Protein AF-A0A7V1H9Y8-F1 (afdb_monomer_lite)

Structure (mmCIF, N/CA/C/O backbone):
data_AF-A0A7V1H9Y8-F1
#
_entry.id   AF-A0A7V1H9Y8-F1
#
loop_
_atom_site.group_PDB
_atom_site.id
_atom_site.type_symbol
_atom_site.label_atom_id
_atom_site.label_alt_id
_atom_site.label_comp_id
_atom_site.label_asym_id
_atom_site.label_entity_id
_atom_site.label_seq_id
_atom_site.pdbx_PDB_ins_code
_atom_site.Cartn_x
_atom_site.Cartn_y
_atom_site.Cartn_z
_atom_site.occupancy
_atom_site.B_iso_or_equiv
_atom_site.auth_seq_id
_atom_site.auth_comp_id
_atom_site.auth_asym_id
_atom_site.auth_atom_id
_atom_site.pdbx_PDB_model_num
ATOM 1 N N . MET A 1 1 ? -4.106 13.441 -26.135 1.00 68.31 1 MET A N 1
ATOM 2 C CA . MET A 1 1 ? -3.581 12.725 -27.304 1.00 68.31 1 MET A CA 1
ATOM 3 C C . MET A 1 1 ? -4.734 12.092 -28.029 1.00 68.31 1 MET A C 1
ATOM 5 O O . MET A 1 1 ? -5.561 11.465 -27.369 1.00 68.31 1 MET A O 1
ATOM 9 N N . ASP A 1 2 ? -4.810 12.284 -29.335 1.00 92.94 2 ASP A N 1
ATOM 10 C CA . ASP A 1 2 ? -5.783 11.560 -30.146 1.00 92.94 2 ASP A CA 1
ATOM 11 C C . ASP A 1 2 ? -5.311 10.119 -30.440 1.00 92.94 2 ASP A C 1
ATOM 13 O O . ASP A 1 2 ? -4.209 9.697 -30.072 1.00 92.94 2 ASP A O 1
ATOM 17 N N . ILE A 1 3 ? -6.190 9.327 -31.056 1.00 93.62 3 ILE A N 1
ATOM 18 C CA . ILE A 1 3 ? -5.926 7.918 -31.383 1.00 93.62 3 ILE A CA 1
ATOM 19 C C . ILE A 1 3 ? -4.748 7.775 -32.356 1.00 93.62 3 ILE A C 1
ATOM 21 O O . ILE A 1 3 ? -4.016 6.786 -32.293 1.00 93.62 3 ILE A O 1
ATOM 25 N N . GLU A 1 4 ? -4.559 8.735 -33.254 1.00 94.00 4 GLU A N 1
ATOM 26 C CA . GLU A 1 4 ? -3.510 8.686 -34.264 1.00 94.00 4 GLU A CA 1
ATOM 27 C C . GLU A 1 4 ? -2.140 8.970 -33.639 1.00 94.00 4 GLU A C 1
ATOM 29 O O . GLU A 1 4 ? -1.183 8.228 -33.866 1.00 94.00 4 GLU A O 1
ATOM 34 N N . GLU A 1 5 ? -2.063 9.939 -32.727 1.00 94.38 5 GLU A N 1
ATOM 35 C CA . GLU A 1 5 ? -0.869 10.194 -31.919 1.00 94.38 5 GLU A CA 1
ATOM 36 C C . GLU A 1 5 ? -0.465 8.968 -31.084 1.00 94.38 5 GLU A C 1
ATOM 38 O O . GLU A 1 5 ? 0.722 8.637 -30.993 1.00 94.38 5 GLU A O 1
ATOM 43 N N . LEU A 1 6 ? -1.438 8.249 -30.508 1.00 94.69 6 LEU A N 1
ATOM 44 C CA . LEU A 1 6 ? -1.183 7.005 -29.771 1.00 94.69 6 LEU A CA 1
ATOM 45 C C . LEU A 1 6 ? -0.623 5.900 -30.676 1.00 94.69 6 LEU A C 1
ATOM 47 O O . LEU A 1 6 ? 0.299 5.185 -30.268 1.00 94.69 6 LEU A O 1
ATOM 51 N N . LYS A 1 7 ? -1.135 5.760 -31.905 1.00 95.50 7 LYS A N 1
ATOM 52 C CA . LYS A 1 7 ? -0.623 4.779 -32.876 1.00 95.50 7 LYS A CA 1
ATOM 53 C C . LYS A 1 7 ? 0.808 5.099 -33.289 1.00 95.50 7 LYS A C 1
ATOM 55 O O . LYS A 1 7 ? 1.655 4.209 -33.255 1.00 95.50 7 LYS A O 1
ATOM 60 N N . VAL A 1 8 ? 1.104 6.362 -33.593 1.00 95.81 8 VAL A N 1
ATOM 61 C CA . VAL A 1 8 ? 2.461 6.806 -33.944 1.00 95.81 8 VAL A CA 1
ATOM 62 C C . VAL A 1 8 ? 3.434 6.553 -32.790 1.00 95.81 8 VAL A C 1
ATOM 64 O O . VAL A 1 8 ? 4.514 6.002 -33.001 1.00 95.81 8 VAL A O 1
ATOM 67 N N . ALA A 1 9 ? 3.062 6.904 -31.556 1.00 94.44 9 ALA A N 1
ATOM 68 C CA . ALA A 1 9 ? 3.879 6.623 -30.375 1.00 94.44 9 ALA A CA 1
ATOM 69 C C . ALA A 1 9 ? 4.119 5.114 -30.181 1.00 94.44 9 ALA A C 1
ATOM 71 O O . ALA A 1 9 ? 5.249 4.693 -29.926 1.00 94.44 9 ALA A O 1
ATOM 72 N N . THR A 1 10 ? 3.078 4.300 -30.367 1.00 95.31 10 THR A N 1
ATOM 73 C CA . THR A 1 10 ? 3.165 2.835 -30.288 1.00 95.31 10 THR A CA 1
ATOM 74 C C . THR A 1 10 ? 4.141 2.273 -31.320 1.00 95.31 10 THR A C 1
ATOM 76 O O . THR A 1 10 ? 5.026 1.491 -30.968 1.00 95.31 10 THR A O 1
ATOM 79 N N . GLU A 1 11 ? 4.036 2.697 -32.581 1.00 96.25 11 GLU A N 1
ATOM 80 C CA . GLU A 1 11 ? 4.933 2.239 -33.646 1.00 96.25 11 GLU A CA 1
ATOM 81 C C . GLU A 1 11 ? 6.383 2.683 -33.420 1.00 96.25 11 GLU A C 1
ATOM 83 O O . GLU A 1 11 ? 7.313 1.917 -33.680 1.00 96.25 11 GLU A O 1
ATOM 88 N N . ARG A 1 12 ? 6.608 3.872 -32.846 1.00 94.94 12 ARG A N 1
ATOM 89 C CA . ARG A 1 12 ? 7.954 4.323 -32.450 1.00 94.94 12 ARG A CA 1
ATOM 90 C C . ARG A 1 12 ? 8.569 3.454 -31.352 1.00 94.94 12 ARG A C 1
ATOM 92 O O . ARG A 1 12 ? 9.771 3.209 -31.398 1.00 94.94 12 ARG A O 1
ATOM 99 N N . LEU A 1 13 ? 7.777 2.998 -30.378 1.00 92.62 13 LEU A N 1
ATOM 100 C CA . LEU A 1 13 ? 8.252 2.119 -29.304 1.00 92.62 13 LEU A CA 1
ATOM 101 C C . LEU A 1 13 ? 8.563 0.710 -29.815 1.00 92.62 13 LEU A C 1
ATOM 103 O O . LEU A 1 13 ? 9.616 0.168 -29.486 1.00 92.62 13 LEU A O 1
ATOM 107 N N . LYS A 1 14 ? 7.689 0.137 -30.653 1.00 94.00 14 LYS A N 1
ATOM 108 C CA . LYS A 1 14 ? 7.917 -1.183 -31.269 1.00 94.00 14 LYS A CA 1
ATOM 109 C C . LYS A 1 14 ? 9.191 -1.212 -32.108 1.00 94.00 14 LYS A C 1
ATOM 111 O O . LYS A 1 14 ? 9.954 -2.169 -32.032 1.00 94.00 14 LYS A O 1
ATOM 116 N N . ASN A 1 15 ? 9.427 -0.148 -32.874 1.00 95.06 15 ASN A N 1
ATOM 117 C CA . ASN A 1 15 ? 10.579 -0.027 -33.766 1.00 95.06 15 ASN A CA 1
ATOM 118 C C . ASN A 1 15 ? 11.771 0.688 -33.109 1.00 95.06 15 ASN A C 1
ATOM 120 O O . ASN A 1 15 ? 12.664 1.165 -33.812 1.00 95.06 15 ASN A O 1
ATOM 124 N N . PHE A 1 16 ? 11.800 0.805 -31.775 1.00 92.44 16 PHE A N 1
ATOM 125 C CA . PHE A 1 16 ? 12.867 1.523 -31.088 1.00 92.44 16 PHE A CA 1
ATOM 126 C C . PHE A 1 16 ? 14.212 0.797 -31.278 1.00 92.44 16 PHE A C 1
ATOM 128 O O . PHE A 1 16 ? 14.384 -0.327 -30.794 1.00 92.44 16 PHE A O 1
ATOM 135 N N . PRO A 1 17 ? 15.202 1.411 -31.957 1.00 92.12 17 PRO A N 1
ATOM 136 C CA . PRO A 1 17 ? 16.458 0.735 -32.239 1.00 92.12 17 PRO A CA 1
ATOM 137 C C . PRO A 1 17 ? 17.256 0.549 -30.946 1.00 92.12 17 PRO A C 1
ATOM 139 O O . PRO A 1 17 ? 17.516 1.502 -30.204 1.00 92.12 17 PRO A O 1
ATOM 142 N N . ARG A 1 18 ? 17.703 -0.681 -30.680 1.00 92.00 18 ARG A N 1
ATOM 143 C CA . ARG A 1 18 ? 18.553 -0.986 -29.523 1.00 92.00 18 ARG A CA 1
ATOM 144 C C . ARG A 1 18 ? 19.908 -0.281 -29.661 1.00 92.00 18 ARG A C 1
ATOM 146 O O . ARG A 1 18 ? 20.725 -0.656 -30.492 1.00 92.00 18 ARG A O 1
ATOM 153 N N . LYS A 1 19 ? 20.175 0.706 -28.797 1.00 93.25 19 LYS A N 1
ATOM 154 C CA . LYS A 1 19 ? 21.441 1.475 -28.784 1.00 93.25 19 LYS A CA 1
ATOM 155 C C . LYS A 1 19 ? 22.490 0.971 -27.787 1.00 93.25 19 LYS A C 1
ATOM 157 O O . LYS A 1 19 ? 23.630 1.426 -27.822 1.00 93.25 19 LYS A O 1
ATOM 162 N N . LYS A 1 20 ? 22.114 0.096 -26.849 1.00 94.69 20 LYS A N 1
ATOM 163 C CA . LYS A 1 20 ? 22.971 -0.371 -25.745 1.00 94.69 20 LYS A CA 1
ATOM 164 C C . LYS A 1 20 ? 22.897 -1.892 -25.598 1.00 94.69 20 LYS A C 1
ATOM 166 O O . LYS A 1 20 ? 21.882 -2.514 -25.918 1.00 94.69 20 LYS A O 1
ATOM 171 N N . LYS A 1 21 ? 23.977 -2.500 -25.093 1.00 95.31 21 LYS A N 1
ATOM 172 C CA . LYS A 1 21 ? 24.051 -3.952 -24.856 1.00 95.31 21 LYS A CA 1
AT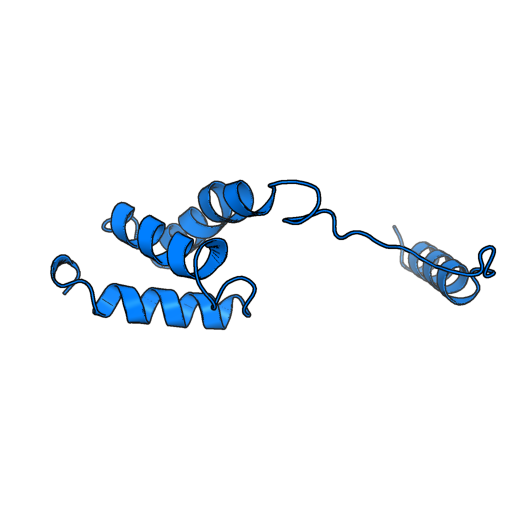OM 173 C C . LYS A 1 21 ? 23.157 -4.398 -23.696 1.00 95.31 21 LYS A C 1
ATOM 175 O O . LYS A 1 21 ? 22.656 -5.512 -23.736 1.00 95.31 21 LYS A O 1
ATOM 180 N N . PHE A 1 22 ? 22.893 -3.538 -22.721 1.00 94.00 22 PHE A N 1
ATOM 181 C CA . PHE A 1 22 ? 22.048 -3.862 -21.574 1.00 94.00 22 PHE A CA 1
ATOM 182 C C . PHE A 1 22 ? 21.091 -2.711 -21.272 1.00 94.00 22 PHE A C 1
ATOM 184 O O . PHE A 1 22 ? 21.402 -1.553 -21.559 1.00 94.00 22 PHE A O 1
ATOM 191 N N . LEU A 1 23 ? 19.941 -3.056 -20.697 1.00 90.56 23 LEU A N 1
ATOM 192 C CA . LEU A 1 23 ? 19.023 -2.130 -20.049 1.00 90.56 23 LEU A CA 1
ATOM 193 C C . LEU A 1 23 ? 19.075 -2.434 -18.554 1.00 90.56 23 LEU A C 1
ATOM 195 O O . LEU A 1 23 ? 18.827 -3.568 -18.155 1.00 90.56 23 LEU A O 1
ATOM 199 N N . VAL A 1 24 ? 19.402 -1.425 -17.754 1.00 91.44 24 VAL A N 1
ATOM 200 C CA . VAL A 1 24 ? 19.256 -1.475 -16.300 1.00 91.44 24 VAL A CA 1
ATOM 201 C C . VAL A 1 24 ? 18.126 -0.518 -15.963 1.00 91.44 24 VAL A C 1
ATOM 203 O O . VAL A 1 24 ? 18.238 0.678 -16.224 1.00 91.44 24 VAL A O 1
ATOM 206 N N . ALA A 1 25 ? 17.025 -1.058 -15.454 1.00 89.88 25 ALA A N 1
ATOM 207 C CA . ALA A 1 25 ? 15.887 -0.284 -14.988 1.0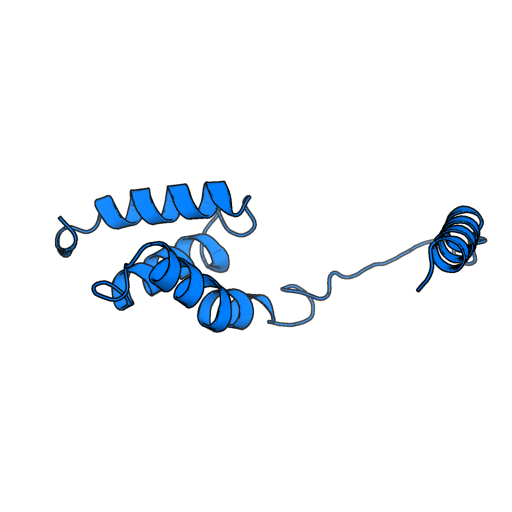0 89.88 25 ALA A CA 1
ATOM 208 C C . ALA A 1 25 ? 15.783 -0.456 -13.475 1.00 89.88 25 ALA A C 1
ATOM 210 O O . ALA A 1 25 ? 15.906 -1.572 -12.970 1.00 89.88 25 ALA A O 1
ATOM 211 N N . ILE A 1 26 ? 15.582 0.654 -12.774 1.00 88.94 26 ILE A N 1
ATOM 212 C CA . ILE A 1 26 ? 15.326 0.669 -11.338 1.00 88.94 26 ILE A CA 1
ATOM 213 C C . ILE A 1 26 ? 13.896 1.157 -11.176 1.00 88.94 26 ILE A C 1
ATOM 215 O O . ILE A 1 26 ? 13.535 2.191 -11.744 1.00 88.94 26 ILE A O 1
ATOM 219 N N . ASP A 1 27 ? 13.086 0.393 -10.453 1.00 87.06 27 ASP A N 1
ATOM 220 C CA . ASP A 1 27 ? 11.730 0.814 -10.135 1.00 87.06 27 ASP A CA 1
ATOM 221 C C . ASP A 1 27 ? 11.781 2.056 -9.242 1.00 87.06 27 ASP A C 1
ATOM 223 O O . ASP A 1 27 ? 12.556 2.117 -8.288 1.00 87.06 27 ASP A O 1
ATOM 227 N N . SER A 1 28 ? 11.008 3.084 -9.572 1.00 85.31 28 SER A N 1
ATOM 228 C CA . SER A 1 28 ? 11.064 4.339 -8.830 1.00 85.31 28 SER A CA 1
ATOM 229 C C . SER A 1 28 ? 10.265 4.261 -7.530 1.00 85.31 28 SER A C 1
ATOM 231 O O . SER A 1 28 ? 10.755 4.687 -6.484 1.00 85.31 28 SER A O 1
ATOM 233 N N . ASP A 1 29 ? 9.053 3.709 -7.580 1.00 81.25 29 ASP A N 1
ATOM 234 C CA . ASP A 1 29 ? 8.099 3.708 -6.471 1.00 81.25 29 ASP A CA 1
ATOM 235 C C . ASP A 1 29 ? 8.405 2.591 -5.469 1.00 81.25 29 ASP A C 1
ATOM 237 O O . ASP A 1 29 ? 8.391 1.411 -5.802 1.00 81.25 29 ASP A O 1
ATOM 241 N N . GLY A 1 30 ? 8.707 2.950 -4.223 1.00 74.00 30 GLY A N 1
ATOM 242 C CA . GLY A 1 30 ? 8.990 1.981 -3.165 1.00 74.00 30 GLY A CA 1
ATOM 243 C C . GLY A 1 30 ? 10.361 1.303 -3.259 1.00 74.00 30 GLY A C 1
ATOM 244 O O . GLY A 1 30 ? 10.659 0.472 -2.400 1.00 74.00 30 GLY A O 1
ATOM 245 N N . CYS A 1 31 ? 11.189 1.660 -4.249 1.00 81.00 31 CYS A N 1
ATOM 246 C CA . CYS A 1 31 ? 12.582 1.221 -4.367 1.00 81.00 31 CYS A CA 1
ATOM 247 C C . CYS A 1 31 ? 13.560 2.408 -4.391 1.00 81.00 31 CYS A C 1
ATOM 249 O O . CYS A 1 31 ? 14.435 2.468 -3.529 1.00 81.00 31 CYS A O 1
ATOM 251 N N . VAL A 1 32 ? 13.399 3.379 -5.302 1.00 88.00 32 VAL A N 1
ATOM 252 C CA . VAL A 1 32 ? 14.230 4.605 -5.308 1.00 88.00 32 VAL A CA 1
ATOM 253 C C . VAL A 1 32 ? 13.668 5.681 -4.377 1.00 88.00 32 VAL A C 1
ATOM 255 O O . VAL A 1 32 ? 14.433 6.363 -3.699 1.00 88.00 32 VAL A O 1
ATOM 258 N N . PHE A 1 33 ? 12.343 5.831 -4.324 1.00 88.62 33 PHE A N 1
ATOM 259 C CA . PHE A 1 33 ? 11.661 6.806 -3.471 1.00 88.62 33 PHE A CA 1
ATOM 260 C C . PHE A 1 33 ? 10.700 6.111 -2.507 1.00 88.62 33 PHE A C 1
ATOM 262 O O . PHE A 1 33 ? 10.019 5.153 -2.882 1.00 88.62 33 PHE A O 1
ATOM 269 N N . ASP A 1 34 ? 10.569 6.637 -1.286 1.00 86.44 34 ASP A N 1
ATOM 270 C CA . ASP A 1 34 ? 9.512 6.213 -0.359 1.00 86.44 34 ASP A CA 1
ATOM 271 C C . ASP A 1 34 ? 8.171 6.875 -0.709 1.00 86.44 34 ASP A C 1
ATOM 273 O O . ASP A 1 34 ? 7.648 7.735 -0.002 1.00 86.44 34 ASP A O 1
ATOM 277 N N . SER A 1 35 ? 7.618 6.496 -1.857 1.00 90.19 35 SER A N 1
ATOM 278 C CA . SER A 1 35 ? 6.271 6.892 -2.271 1.00 90.19 35 SER A CA 1
ATOM 279 C C . SER A 1 35 ? 5.198 5.891 -1.843 1.00 90.19 35 SER A C 1
ATOM 281 O O . SER A 1 35 ? 4.009 6.209 -1.915 1.00 90.19 35 SER A O 1
ATOM 283 N N . MET A 1 36 ? 5.585 4.717 -1.333 1.00 91.50 36 MET A N 1
ATOM 284 C CA . MET A 1 36 ? 4.637 3.693 -0.896 1.00 91.50 36 MET A CA 1
ATOM 285 C C . MET A 1 36 ? 3.988 4.026 0.445 1.00 91.50 36 MET A C 1
ATOM 287 O O . MET A 1 36 ? 2.768 3.888 0.557 1.00 91.50 36 MET A O 1
ATOM 291 N N . ASN A 1 37 ? 4.751 4.521 1.424 1.00 92.75 37 ASN A N 1
ATOM 292 C CA . ASN A 1 37 ? 4.203 4.944 2.713 1.00 92.75 37 ASN A CA 1
ATOM 293 C C . ASN A 1 37 ? 3.124 6.033 2.567 1.00 92.75 37 ASN A C 1
ATOM 295 O O . ASN A 1 37 ? 1.987 5.795 2.986 1.00 92.75 37 ASN A O 1
ATOM 299 N N . PRO A 1 38 ? 3.391 7.191 1.925 1.00 94.75 38 PRO A N 1
ATOM 300 C CA . PRO A 1 38 ? 2.371 8.227 1.779 1.00 94.75 38 PRO A CA 1
ATOM 301 C C . PRO A 1 38 ? 1.190 7.759 0.922 1.00 94.75 38 PRO A C 1
ATOM 303 O O . PRO A 1 38 ? 0.044 8.082 1.227 1.00 94.75 38 PRO A O 1
ATOM 306 N N . LYS A 1 39 ? 1.422 6.943 -0.112 1.00 93.38 39 LYS A N 1
ATOM 307 C CA . LYS A 1 39 ? 0.341 6.392 -0.938 1.00 93.38 39 LYS A CA 1
ATOM 308 C C . LYS A 1 39 ? -0.602 5.493 -0.127 1.00 93.38 39 LYS A C 1
ATOM 310 O O . LYS A 1 39 ? -1.815 5.589 -0.294 1.00 93.38 39 LYS A O 1
ATOM 315 N N . GLN A 1 40 ? -0.083 4.653 0.767 1.00 95.81 40 GLN A N 1
ATOM 316 C CA . GLN A 1 40 ? -0.931 3.832 1.636 1.00 95.81 40 GLN A CA 1
ATOM 317 C C . GLN A 1 40 ? -1.630 4.679 2.709 1.00 95.81 40 GLN A C 1
ATOM 319 O O . GLN A 1 40 ? -2.858 4.701 2.773 1.00 95.81 40 GLN A O 1
ATOM 324 N N . ILE A 1 41 ? -0.866 5.450 3.485 1.00 96.38 41 ILE A N 1
ATOM 325 C CA . ILE A 1 41 ? -1.350 6.130 4.697 1.00 96.38 41 ILE A CA 1
ATOM 326 C C . ILE A 1 41 ? -2.258 7.326 4.388 1.00 96.38 41 ILE A C 1
ATOM 328 O O . ILE A 1 41 ? -3.270 7.526 5.069 1.00 96.38 41 ILE A O 1
ATOM 332 N N . VAL A 1 42 ? -1.901 8.124 3.377 1.00 96.94 42 VAL A N 1
ATOM 333 C CA . VAL A 1 42 ? -2.595 9.379 3.044 1.00 96.94 42 VAL A CA 1
ATOM 334 C C . VAL A 1 42 ? -3.699 9.156 2.016 1.00 96.94 42 VAL A C 1
ATOM 336 O O . VAL A 1 42 ? -4.698 9.868 2.039 1.00 96.94 42 VAL A O 1
ATOM 339 N N . VAL A 1 43 ? -3.551 8.175 1.118 1.00 96.12 43 VAL A N 1
ATOM 340 C CA . VAL A 1 43 ? -4.521 7.953 0.033 1.00 96.12 43 VAL A CA 1
ATOM 341 C C . VAL A 1 43 ? -5.364 6.706 0.268 1.00 96.12 43 VAL A C 1
ATOM 343 O O . VAL A 1 43 ? -6.589 6.804 0.305 1.00 96.12 43 VAL A O 1
ATOM 346 N N . PHE A 1 44 ? -4.755 5.528 0.424 1.00 96.75 44 PHE A N 1
ATOM 347 C CA . PHE A 1 44 ? -5.534 4.289 0.439 1.00 96.75 44 PHE A CA 1
ATOM 348 C C . PHE A 1 44 ? -6.302 4.049 1.738 1.00 96.75 44 PHE A C 1
ATOM 350 O O . PHE A 1 44 ? -7.487 3.737 1.651 1.00 96.75 44 PHE A O 1
ATOM 357 N N . HIS A 1 45 ? -5.704 4.220 2.921 1.00 97.62 45 HIS A N 1
ATOM 358 C CA . HIS A 1 45 ? -6.424 3.964 4.179 1.00 97.62 45 HIS A CA 1
ATOM 359 C C . HIS A 1 45 ? -7.683 4.841 4.310 1.00 97.62 45 HIS A C 1
ATOM 361 O O . HIS A 1 45 ? -8.750 4.281 4.574 1.00 97.62 45 HIS A O 1
ATOM 367 N N . PRO A 1 46 ? -7.638 6.162 4.021 1.00 98.31 46 PRO A N 1
ATOM 368 C CA . PRO A 1 46 ? -8.844 6.989 4.009 1.00 98.31 46 PRO A CA 1
ATOM 369 C C . PRO A 1 46 ? -9.899 6.499 3.020 1.00 98.31 46 PRO A C 1
ATOM 3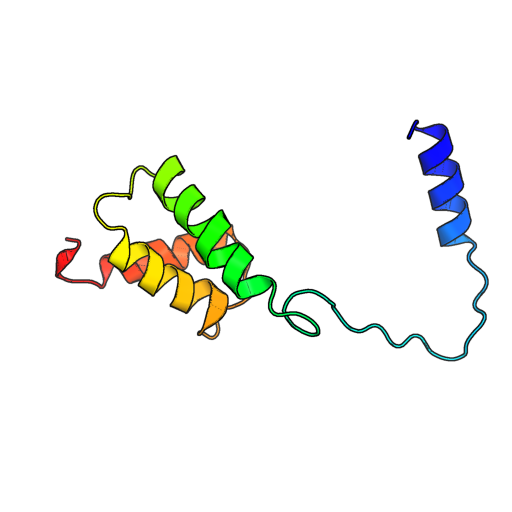71 O O . PRO A 1 46 ? -11.078 6.491 3.353 1.00 98.31 46 PRO A O 1
ATOM 374 N N . LYS A 1 47 ? -9.500 6.028 1.830 1.00 97.81 47 LYS A N 1
ATOM 375 C CA . LYS A 1 47 ? -10.450 5.501 0.839 1.00 97.81 47 LYS A CA 1
ATOM 376 C C . LYS A 1 47 ? -11.093 4.183 1.252 1.00 97.81 47 LYS A C 1
ATOM 378 O O . LYS A 1 47 ? -12.266 3.983 0.952 1.00 97.81 47 LYS A O 1
ATOM 383 N N . ILE A 1 48 ? -10.374 3.319 1.968 1.00 97.56 48 ILE A N 1
ATOM 384 C CA . ILE A 1 48 ? -10.954 2.109 2.564 1.00 97.56 48 ILE A CA 1
ATOM 385 C C . ILE A 1 48 ? -12.006 2.502 3.607 1.00 97.56 48 ILE A C 1
ATOM 387 O O . ILE A 1 48 ? -13.133 2.015 3.551 1.00 97.56 48 ILE A O 1
ATOM 391 N N . MET A 1 49 ? -11.662 3.411 4.524 1.00 98.06 49 MET A N 1
ATOM 392 C CA . MET A 1 49 ? -12.573 3.844 5.588 1.00 98.06 49 MET A CA 1
ATOM 393 C C . MET A 1 49 ? -13.794 4.597 5.058 1.00 98.06 49 MET A C 1
ATOM 395 O O . MET A 1 49 ? -14.900 4.352 5.523 1.00 98.06 49 MET A O 1
ATOM 399 N N . GLU A 1 50 ? -13.618 5.469 4.065 1.00 98.25 50 GLU A N 1
ATOM 400 C CA . GLU A 1 50 ? -14.702 6.220 3.425 1.00 98.25 50 GLU A CA 1
ATOM 401 C C . GLU A 1 50 ? -15.678 5.291 2.698 1.00 98.25 50 GLU A C 1
ATOM 403 O O . GLU A 1 50 ? -16.880 5.351 2.943 1.00 98.25 50 GLU A O 1
ATOM 408 N N . PHE A 1 51 ? -15.171 4.398 1.843 1.00 97.44 51 PHE A N 1
ATOM 409 C CA . PHE A 1 51 ? -16.025 3.529 1.034 1.00 97.44 51 PHE A CA 1
ATOM 410 C C . PHE A 1 51 ? -16.773 2.488 1.877 1.00 97.44 51 PHE A C 1
ATOM 412 O O . PHE A 1 51 ? -17.928 2.178 1.595 1.00 97.44 51 PHE A O 1
ATOM 419 N N . HIS A 1 52 ? -16.128 1.962 2.922 1.00 95.69 52 HIS A N 1
ATOM 420 C CA . HIS A 1 52 ? -16.694 0.914 3.775 1.00 95.69 52 HIS A CA 1
ATOM 421 C C . HIS A 1 52 ? -17.281 1.433 5.096 1.00 95.69 52 HIS A C 1
ATOM 423 O O . HIS A 1 52 ? -17.721 0.626 5.909 1.00 95.69 52 HIS A O 1
ATOM 429 N N . GLN A 1 53 ? -17.312 2.754 5.304 1.00 97.44 53 GLN A N 1
ATOM 430 C CA . GLN A 1 53 ? -17.855 3.408 6.504 1.00 97.44 53 GLN A CA 1
ATOM 431 C C . GLN A 1 53 ? -17.165 2.973 7.816 1.00 97.44 53 GLN A C 1
ATOM 433 O O . GLN A 1 53 ? -17.813 2.767 8.837 1.00 97.44 53 GLN A O 1
ATOM 438 N N . LEU A 1 54 ? -15.832 2.854 7.802 1.00 96.69 54 LEU A N 1
ATOM 439 C CA . LEU A 1 54 ? -15.022 2.307 8.910 1.00 96.69 54 LEU A CA 1
ATOM 440 C C . LEU A 1 54 ? -14.264 3.368 9.725 1.00 96.69 54 LEU A C 1
ATOM 442 O O . LEU A 1 54 ? -13.323 3.043 10.443 1.00 96.69 54 LEU A O 1
ATOM 446 N N . TRP A 1 55 ? -14.648 4.643 9.632 1.00 98.00 55 TRP A N 1
ATOM 447 C CA . TRP A 1 55 ? -13.970 5.727 10.358 1.00 98.00 55 TRP A CA 1
ATOM 448 C C . TRP A 1 55 ? -14.012 5.575 11.886 1.00 98.00 55 TRP A C 1
ATOM 450 O O . TRP A 1 55 ? -13.108 6.047 12.566 1.00 98.00 55 TRP A O 1
ATOM 460 N N . SER A 1 56 ? -15.013 4.881 12.438 1.00 97.31 56 SER A N 1
ATOM 461 C CA . SER A 1 56 ? -15.123 4.627 13.884 1.00 97.31 56 SER A CA 1
ATOM 462 C C . SER A 1 56 ? -13.993 3.761 14.451 1.00 97.31 56 SER A C 1
ATOM 464 O O . SER A 1 56 ? -13.759 3.788 15.655 1.00 97.31 56 SER A O 1
ATOM 466 N N . ILE A 1 57 ? -13.290 3.013 13.597 1.00 97.06 57 ILE A N 1
ATOM 467 C CA . ILE A 1 57 ? -12.184 2.122 13.966 1.00 97.06 57 ILE A CA 1
ATOM 468 C C . ILE A 1 57 ? -10.875 2.532 13.276 1.00 97.06 57 ILE A C 1
ATOM 470 O O . ILE A 1 57 ? -10.027 1.687 12.995 1.00 97.06 57 ILE A O 1
ATOM 474 N N . GLU A 1 58 ? -10.702 3.829 12.990 1.00 97.62 58 GLU A N 1
ATOM 475 C CA . GLU A 1 58 ? -9.576 4.365 12.212 1.00 97.62 58 GLU A CA 1
ATOM 476 C C . GLU A 1 58 ? -8.211 3.839 12.667 1.00 97.62 58 GLU A C 1
ATOM 478 O O . GLU A 1 58 ? -7.438 3.359 11.835 1.00 97.62 58 GLU A O 1
ATOM 483 N N . SER A 1 59 ? -7.918 3.894 13.969 1.00 97.38 59 SER A N 1
ATOM 484 C CA . SER A 1 59 ? -6.628 3.455 14.514 1.00 97.38 59 SER A CA 1
ATOM 485 C C . SER A 1 59 ? -6.328 1.995 14.162 1.00 97.38 59 SER A C 1
ATOM 487 O O . SER A 1 59 ? -5.230 1.690 13.698 1.00 97.38 59 SER A O 1
ATOM 489 N N . TYR A 1 60 ? -7.327 1.116 14.278 1.00 98.00 60 TYR A N 1
ATOM 490 C CA . TYR A 1 60 ? -7.197 -0.302 13.946 1.00 98.00 60 TYR A CA 1
ATOM 491 C C . TYR A 1 60 ? -7.066 -0.539 12.440 1.00 98.00 60 TYR A C 1
ATOM 493 O O . TYR A 1 60 ? -6.262 -1.364 12.008 1.00 98.00 60 TYR A O 1
ATOM 501 N N . ILE A 1 61 ? -7.822 0.203 11.618 1.00 97.94 61 ILE A N 1
ATOM 502 C CA . ILE A 1 61 ? -7.689 0.126 10.158 1.00 97.94 61 ILE A CA 1
ATOM 503 C C . ILE A 1 61 ? -6.279 0.507 9.734 1.00 97.94 61 ILE A C 1
ATOM 505 O O . ILE A 1 61 ? -5.689 -0.195 8.917 1.00 97.94 61 ILE A O 1
ATOM 509 N N . ARG A 1 62 ? -5.741 1.607 10.267 1.00 98.06 62 ARG A N 1
ATOM 510 C CA . ARG A 1 62 ? -4.399 2.079 9.919 1.00 98.06 62 ARG A CA 1
ATOM 511 C C . ARG A 1 62 ? -3.349 1.051 10.300 1.00 98.06 62 ARG A C 1
ATOM 513 O O . ARG A 1 62 ? -2.580 0.655 9.435 1.00 98.06 62 ARG A O 1
ATOM 520 N N . GLU A 1 63 ? -3.379 0.552 11.529 1.00 97.88 63 GLU A N 1
ATOM 521 C CA . GLU A 1 63 ? -2.427 -0.456 11.997 1.00 97.88 63 GLU A CA 1
ATOM 522 C C . GLU A 1 63 ? -2.447 -1.720 11.122 1.00 97.88 63 GLU A C 1
ATOM 524 O O . GLU A 1 63 ? -1.417 -2.139 10.585 1.00 97.88 63 GLU A O 1
ATOM 529 N N . VAL A 1 64 ? -3.632 -2.296 10.899 1.00 98.12 64 VAL A N 1
ATOM 530 C CA . VAL A 1 64 ? -3.772 -3.523 10.106 1.00 98.12 64 VAL A CA 1
ATOM 531 C C . VAL A 1 64 ? -3.417 -3.283 8.636 1.00 98.12 64 VAL A C 1
ATOM 533 O O . VAL A 1 64 ? -2.742 -4.110 8.016 1.00 98.12 64 VAL A O 1
ATOM 536 N N . ALA A 1 65 ? -3.843 -2.163 8.050 1.00 98.06 65 ALA A N 1
ATOM 537 C CA . ALA A 1 65 ? -3.556 -1.852 6.654 1.00 98.06 65 ALA A CA 1
ATOM 538 C C . ALA A 1 65 ? -2.070 -1.552 6.420 1.00 98.06 65 ALA A C 1
ATOM 540 O O . ALA A 1 65 ? -1.533 -1.974 5.393 1.00 98.06 65 ALA A O 1
ATOM 541 N N . GLU A 1 66 ? -1.383 -0.912 7.366 1.00 97.81 66 GLU A N 1
ATOM 542 C CA . GLU A 1 66 ? 0.071 -0.740 7.332 1.00 97.81 66 GLU A CA 1
ATOM 543 C C . GLU A 1 66 ? 0.789 -2.087 7.435 1.00 97.81 66 GLU A C 1
ATOM 545 O O . GLU A 1 66 ? 1.665 -2.384 6.617 1.00 97.81 66 GLU A O 1
ATOM 550 N N . PHE A 1 67 ? 0.377 -2.957 8.361 1.00 98.06 67 PHE A N 1
ATOM 551 C CA . PHE A 1 67 ? 0.936 -4.304 8.458 1.00 98.06 67 PHE A CA 1
ATOM 552 C C . PHE A 1 67 ? 0.779 -5.073 7.140 1.00 98.06 67 PHE A C 1
ATOM 554 O O . PHE A 1 67 ? 1.756 -5.588 6.594 1.00 98.06 67 PHE A O 1
ATOM 561 N N . VAL A 1 68 ? -0.425 -5.102 6.565 1.00 98.25 68 VAL A N 1
ATOM 562 C CA . VAL A 1 68 ? -0.703 -5.834 5.320 1.00 98.25 68 VAL A CA 1
ATOM 563 C C . VAL A 1 68 ? 0.059 -5.256 4.126 1.00 98.25 68 VAL A C 1
ATOM 565 O O . VAL A 1 68 ? 0.621 -6.020 3.336 1.00 98.25 68 VAL A O 1
ATOM 568 N N . ASN A 1 69 ? 0.084 -3.929 3.974 1.00 96.81 69 ASN A N 1
ATOM 569 C CA . ASN A 1 69 ? 0.553 -3.286 2.744 1.00 96.81 69 ASN A CA 1
ATOM 570 C C . ASN A 1 69 ? 2.011 -2.815 2.783 1.00 96.81 69 ASN A C 1
ATOM 572 O O . ASN A 1 69 ? 2.583 -2.597 1.714 1.00 96.81 69 ASN A O 1
ATOM 576 N N . LEU A 1 70 ? 2.618 -2.657 3.963 1.00 95.06 70 LEU A N 1
ATOM 577 C CA . LEU A 1 70 ? 3.957 -2.072 4.113 1.00 95.06 70 LEU A CA 1
ATOM 578 C C . LEU A 1 70 ? 4.932 -2.967 4.888 1.00 95.06 70 LEU A C 1
ATOM 580 O O . LEU A 1 70 ? 6.105 -3.035 4.505 1.00 95.06 70 LEU A O 1
ATOM 584 N N . PHE A 1 71 ? 4.469 -3.661 5.933 1.00 95.44 71 PHE A N 1
ATOM 585 C CA . PHE A 1 71 ? 5.364 -4.252 6.944 1.00 95.44 71 PHE A CA 1
ATOM 586 C C . PHE A 1 71 ? 5.254 -5.773 7.121 1.00 95.44 71 PHE A C 1
ATOM 588 O O . PHE A 1 71 ? 5.817 -6.330 8.061 1.00 95.44 71 PHE A O 1
ATOM 595 N N . SER A 1 72 ? 4.584 -6.476 6.208 1.00 96.44 72 SER A N 1
ATOM 596 C CA . SER A 1 72 ? 4.463 -7.938 6.251 1.00 96.44 72 SER A CA 1
ATOM 597 C C . SER A 1 72 ? 4.794 -8.598 4.914 1.00 96.44 72 SER A C 1
ATOM 599 O O . SER A 1 72 ? 5.055 -7.951 3.899 1.00 96.44 72 SER A O 1
ATOM 601 N N . ARG A 1 73 ? 4.742 -9.934 4.903 1.00 96.25 73 ARG A N 1
ATOM 602 C CA . ARG A 1 73 ? 4.941 -10.749 3.697 1.00 96.25 73 ARG A CA 1
ATOM 603 C C . ARG A 1 73 ? 3.825 -10.592 2.663 1.00 96.25 73 ARG A C 1
ATOM 605 O O . ARG A 1 73 ? 4.001 -11.041 1.537 1.00 96.25 73 ARG A O 1
ATOM 612 N N . THR A 1 74 ? 2.696 -9.975 3.020 1.00 96.12 74 THR A N 1
ATOM 613 C CA . THR A 1 74 ? 1.614 -9.683 2.069 1.00 96.12 74 THR A CA 1
ATOM 614 C C . THR A 1 74 ? 1.831 -8.372 1.314 1.00 96.12 74 THR A C 1
ATOM 616 O O . THR A 1 74 ? 1.044 -8.053 0.421 1.00 96.12 74 THR A O 1
ATOM 619 N N . ARG A 1 75 ? 2.893 -7.613 1.625 1.00 94.44 75 ARG A N 1
ATOM 620 C CA . ARG A 1 75 ? 3.241 -6.382 0.910 1.00 94.44 75 ARG A CA 1
ATOM 621 C C . ARG A 1 75 ? 3.323 -6.629 -0.596 1.00 94.44 75 ARG A C 1
ATOM 623 O O . ARG A 1 75 ? 3.980 -7.560 -1.053 1.00 94.44 75 ARG A O 1
ATOM 630 N N . GLY A 1 76 ? 2.680 -5.752 -1.365 1.00 91.50 76 GLY A N 1
ATOM 631 C CA . GLY A 1 76 ? 2.668 -5.824 -2.828 1.00 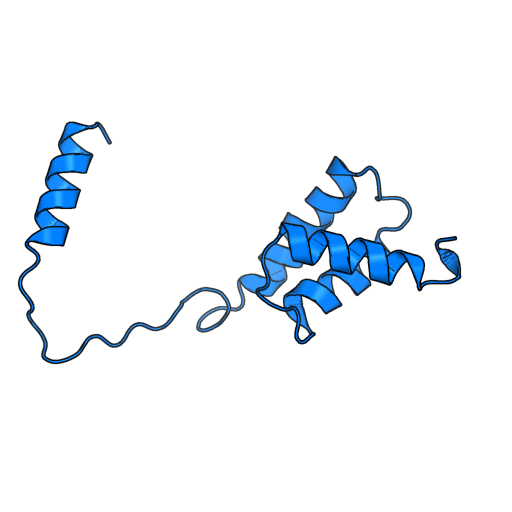91.50 76 GLY A CA 1
ATOM 632 C C . GLY A 1 76 ? 1.716 -6.875 -3.408 1.00 91.50 76 GLY A C 1
ATOM 633 O O . GLY A 1 76 ? 1.695 -7.055 -4.625 1.00 91.50 76 GLY A O 1
ATOM 634 N N . CYS A 1 77 ? 0.910 -7.556 -2.583 1.00 96.12 77 CYS A N 1
ATOM 635 C CA . CYS A 1 77 ? -0.151 -8.414 -3.099 1.00 96.12 77 CYS A CA 1
ATOM 636 C C . CYS A 1 77 ? -1.234 -7.603 -3.835 1.00 96.12 77 CYS A C 1
ATOM 638 O O . CYS A 1 77 ? -1.306 -6.372 -3.764 1.00 96.12 77 CYS A O 1
ATOM 640 N N . ASN A 1 78 ? -2.097 -8.308 -4.570 1.00 97.06 78 ASN A N 1
ATOM 641 C CA . ASN A 1 78 ? -3.230 -7.682 -5.240 1.00 97.06 78 ASN A CA 1
ATOM 642 C C . ASN A 1 78 ? -4.108 -6.920 -4.230 1.00 97.06 78 ASN A C 1
ATOM 644 O O . ASN A 1 78 ? -4.412 -7.429 -3.156 1.00 97.06 78 ASN A O 1
ATOM 648 N N . ARG A 1 79 ? -4.578 -5.726 -4.604 1.00 94.25 79 ARG A N 1
ATOM 649 C CA . ARG A 1 79 ? -5.324 -4.833 -3.703 1.00 94.25 79 ARG A CA 1
ATOM 650 C C . ARG A 1 79 ? -6.599 -5.453 -3.125 1.00 94.25 79 ARG A C 1
ATOM 652 O O . ARG A 1 79 ? -6.934 -5.183 -1.980 1.00 94.25 79 ARG A O 1
ATOM 659 N N . PHE A 1 80 ? -7.299 -6.293 -3.883 1.00 96.12 80 PHE A N 1
ATOM 660 C CA . PHE A 1 80 ? -8.491 -6.980 -3.382 1.00 96.12 80 PHE A CA 1
ATOM 661 C C . PHE A 1 80 ? -8.131 -8.082 -2.380 1.00 96.12 80 PHE A C 1
ATOM 663 O O . PHE A 1 80 ? -8.844 -8.273 -1.400 1.00 96.12 80 PHE A O 1
ATOM 670 N N . ILE A 1 81 ? -6.993 -8.755 -2.575 1.00 98.12 81 ILE A N 1
ATOM 671 C CA . ILE A 1 81 ? -6.453 -9.722 -1.610 1.00 98.12 81 ILE A CA 1
ATOM 672 C C . ILE A 1 81 ? -5.987 -8.996 -0.339 1.00 98.12 81 ILE A C 1
ATOM 674 O O . ILE A 1 81 ? -6.281 -9.449 0.765 1.00 98.12 81 ILE A O 1
ATOM 678 N N . ALA A 1 82 ? -5.339 -7.835 -0.475 1.00 97.88 82 ALA A N 1
ATOM 679 C CA . ALA A 1 82 ? -4.963 -6.995 0.660 1.00 97.88 82 ALA A CA 1
ATOM 680 C C . ALA A 1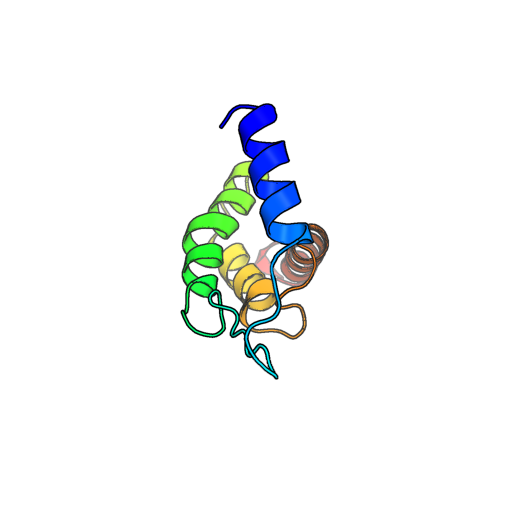 82 ? -6.187 -6.607 1.506 1.00 97.88 82 ALA A C 1
ATOM 682 O O . ALA A 1 82 ? -6.149 -6.742 2.724 1.00 97.88 82 ALA A O 1
ATOM 683 N N . LEU A 1 83 ? -7.298 -6.208 0.873 1.00 97.81 83 LEU A N 1
ATOM 684 C CA . LEU A 1 83 ? -8.552 -5.918 1.579 1.00 97.81 83 LEU A CA 1
ATOM 685 C C . LEU A 1 83 ? -9.089 -7.133 2.345 1.00 97.81 83 LEU A C 1
ATOM 687 O O . LEU A 1 83 ? -9.490 -6.993 3.497 1.00 97.81 83 LEU A O 1
ATOM 691 N N . GLN A 1 84 ? -9.048 -8.330 1.753 1.00 98.12 84 GLN A N 1
ATOM 692 C CA . GLN A 1 84 ? -9.449 -9.554 2.457 1.00 98.12 84 GLN A CA 1
ATOM 693 C C . GLN A 1 84 ? -8.571 -9.829 3.683 1.00 98.12 84 GLN A C 1
ATOM 695 O O . GLN A 1 84 ? -9.095 -10.178 4.739 1.00 98.12 84 GLN A O 1
ATOM 700 N N . HIS A 1 85 ? -7.251 -9.647 3.570 1.00 98.38 85 HIS A N 1
ATOM 701 C CA . HIS A 1 85 ? -6.349 -9.764 4.716 1.00 98.38 85 HIS A CA 1
ATOM 702 C C . HIS A 1 85 ? -6.663 -8.735 5.798 1.00 98.38 85 HIS A C 1
ATOM 704 O O . HIS A 1 85 ? -6.728 -9.109 6.966 1.00 98.38 85 HIS A O 1
ATOM 710 N N . ILE A 1 86 ? -6.903 -7.478 5.413 1.00 97.88 86 ILE A N 1
ATOM 711 C CA . ILE A 1 86 ? -7.262 -6.409 6.346 1.00 97.88 86 ILE A CA 1
ATOM 712 C C . ILE A 1 86 ? -8.512 -6.799 7.132 1.00 97.88 86 ILE A C 1
ATOM 714 O O . ILE A 1 86 ? -8.469 -6.830 8.356 1.00 97.88 86 ILE A O 1
ATOM 718 N N . TYR A 1 87 ? -9.599 -7.181 6.458 1.00 96.62 87 TYR A N 1
ATOM 719 C CA . TYR A 1 87 ? -10.828 -7.567 7.154 1.00 96.62 87 TYR A CA 1
ATOM 720 C C . TYR A 1 87 ? -10.653 -8.794 8.034 1.00 96.62 87 TYR A C 1
ATOM 722 O O . TYR A 1 87 ? -11.135 -8.792 9.162 1.00 96.62 87 TYR A O 1
ATOM 730 N N . ARG A 1 88 ? -9.920 -9.811 7.566 1.00 97.44 88 ARG A N 1
ATOM 731 C CA . ARG A 1 88 ? -9.633 -10.991 8.384 1.00 97.44 88 ARG A CA 1
ATOM 732 C C . ARG A 1 88 ? -8.902 -10.607 9.669 1.00 97.44 88 ARG A C 1
ATOM 734 O O . ARG A 1 88 ? -9.363 -10.970 10.743 1.00 97.44 88 ARG A O 1
ATOM 741 N N . PHE A 1 89 ? -7.817 -9.843 9.572 1.00 97.50 89 PHE A N 1
ATOM 742 C CA . PHE A 1 89 ? -7.033 -9.448 10.742 1.00 97.50 89 PHE A CA 1
ATOM 743 C C . PHE A 1 89 ? -7.795 -8.507 11.679 1.00 97.50 89 PHE A C 1
ATOM 745 O O . PHE A 1 89 ? -7.663 -8.636 12.890 1.00 97.50 89 PHE A O 1
ATOM 752 N N . LEU A 1 90 ? -8.664 -7.637 11.160 1.00 96.81 90 LEU A N 1
ATOM 753 C CA . LEU A 1 90 ? -9.553 -6.837 12.009 1.00 96.81 90 LEU A CA 1
ATOM 754 C C . LEU A 1 90 ? -10.484 -7.718 12.853 1.00 96.81 90 LEU A C 1
ATOM 756 O O . LEU A 1 90 ? -10.721 -7.402 14.012 1.00 96.81 90 LEU A O 1
ATOM 760 N N . THR A 1 91 ? -10.964 -8.853 12.325 1.00 95.12 91 THR A N 1
ATOM 761 C CA . THR A 1 91 ? -11.805 -9.785 13.108 1.00 95.12 91 THR A CA 1
ATOM 762 C C . THR A 1 91 ? -11.053 -10.532 14.217 1.00 95.12 91 THR A C 1
ATOM 764 O O . THR A 1 91 ? -11.679 -11.132 15.096 1.00 95.12 91 THR A O 1
ATOM 767 N N . GLU A 1 92 ? -9.719 -10.509 14.182 1.00 95.31 92 GLU A N 1
ATOM 768 C CA . GLU A 1 92 ? -8.855 -11.108 15.202 1.00 95.31 92 GLU A CA 1
ATOM 769 C C . GLU A 1 92 ? -8.637 -10.156 16.396 1.00 95.31 92 GLU A C 1
ATOM 771 O O . GLU A 1 92 ? -8.225 -10.616 17.460 1.00 95.31 92 GLU A O 1
ATOM 776 N N . ILE A 1 93 ? -8.972 -8.864 16.258 1.00 94.94 93 ILE A N 1
ATOM 777 C CA . ILE A 1 93 ? -8.856 -7.849 17.315 1.00 94.94 93 ILE A CA 1
ATOM 778 C C . ILE A 1 93 ? -10.071 -7.948 18.258 1.00 94.94 93 ILE A C 1
ATOM 780 O O . ILE A 1 93 ? -11.204 -7.747 17.808 1.00 94.94 93 ILE A O 1
ATOM 784 N N . PRO A 1 94 ? -9.878 -8.256 19.558 1.00 92.56 94 PRO A N 1
ATOM 785 C CA . PRO A 1 94 ? -10.979 -8.444 20.506 1.00 92.56 94 PRO A CA 1
ATOM 786 C C . PRO A 1 94 ? -11.926 -7.244 20.629 1.00 92.56 94 PRO A C 1
ATOM 788 O O . PRO A 1 94 ? -13.127 -7.437 20.778 1.00 92.56 94 PRO A O 1
ATOM 791 N N . GLU A 1 95 ? -11.397 -6.025 20.542 1.00 92.62 95 GLU A N 1
ATOM 792 C CA . GLU A 1 95 ? -12.122 -4.761 20.710 1.00 92.62 95 GLU A CA 1
ATOM 793 C C . GLU A 1 95 ? -13.022 -4.396 19.516 1.00 92.62 95 GLU A C 1
ATOM 795 O O . GLU A 1 95 ? -13.833 -3.479 19.626 1.00 92.62 95 GLU A O 1
ATOM 800 N N . ILE A 1 96 ? -12.881 -5.086 18.377 1.00 85.69 96 ILE A N 1
ATOM 801 C CA . ILE A 1 96 ? -13.636 -4.816 17.137 1.00 85.69 96 ILE A CA 1
ATOM 802 C C . ILE A 1 96 ? -14.890 -5.706 17.015 1.00 85.69 96 ILE A C 1
ATOM 804 O O . ILE A 1 96 ? -15.701 -5.504 16.110 1.00 85.69 96 ILE A O 1
ATOM 808 N N . LYS A 1 97 ? -15.073 -6.684 17.910 1.00 61.69 97 LYS A N 1
ATOM 809 C CA . LYS A 1 97 ? -16.217 -7.611 17.884 1.00 61.69 97 LYS A CA 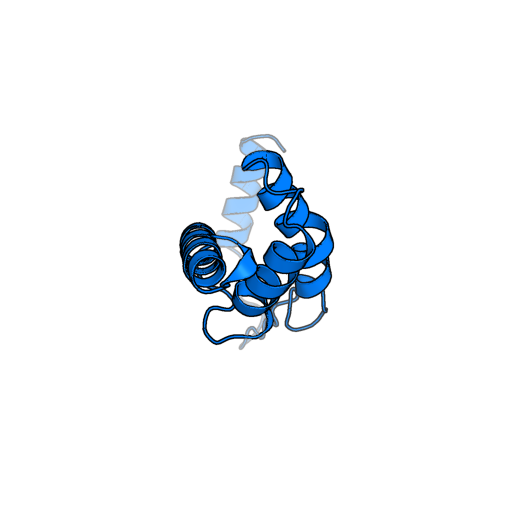1
ATOM 810 C C . LYS A 1 97 ? -17.508 -7.028 18.445 1.00 61.69 97 LYS A C 1
ATOM 812 O O . LYS A 1 97 ? -17.455 -6.333 19.481 1.00 61.69 97 LYS A O 1
#

Foldseek 3Di:
DDPVVVVVVVVCVVPPDDPDPDDDDDDCDPTVDPPQVCCQQVPPLVVVCVVVVPPVVSVLSNVQLCCQQPNHPNHPPDPVVSVVSSVVVCVVDPVSD

Radius of gyration: 19.95 Å; chains: 1; bounding box: 42×24×55 Å

Sequence (97 aa):
MDIEELKVATERLKNFPRKKKFLVAIDSDGCVFDSMNPKQIVVFHPKIMEFHQLWSIESYIREVAEFVNLFSRTRGCNRFIALQHIYRFLTEIPEIK

pLDDT: mean 93.89, std 5.94, range [61.69, 98.38]

Secondary structure (DSSP, 8-state):
--HHHHHHHHHHHHT----SS------TBTTTB--HHHIIIIIIHHHHHHHHT-GGGHHHHHHHHHIIIIISTTTT--HHHHHHHHHHHHHH-GGG-